Protein AF-A0A7I7UFE4-F1 (afdb_monomer_lite)

Structure (mmCIF, N/CA/C/O backbone):
data_AF-A0A7I7UFE4-F1
#
_entry.id   AF-A0A7I7UFE4-F1
#
loop_
_atom_site.group_PDB
_atom_site.id
_atom_site.type_symbol
_atom_site.label_atom_id
_atom_site.label_alt_id
_atom_site.label_comp_id
_atom_site.label_asym_id
_atom_site.label_entity_id
_atom_site.label_seq_id
_atom_site.pdbx_PDB_ins_code
_atom_site.Cartn_x
_atom_site.Cartn_y
_atom_site.Cartn_z
_atom_site.occupancy
_atom_site.B_iso_or_equiv
_atom_site.auth_seq_id
_atom_site.auth_comp_id
_atom_site.auth_asym_id
_atom_site.auth_atom_id
_atom_site.pdbx_PDB_model_num
ATOM 1 N N . MET A 1 1 ? 8.101 7.868 -18.899 1.00 52.66 1 MET A N 1
ATOM 2 C CA . MET A 1 1 ? 8.712 8.073 -17.571 1.00 52.66 1 MET A CA 1
ATOM 3 C C . MET A 1 1 ? 10.009 7.290 -17.608 1.00 52.66 1 MET A C 1
ATOM 5 O O . MET A 1 1 ? 9.925 6.091 -17.800 1.00 52.66 1 MET A O 1
ATOM 9 N N . SER A 1 2 ? 11.159 7.966 -17.619 1.00 66.00 2 SER A N 1
ATOM 10 C CA . SER A 1 2 ? 12.475 7.305 -17.679 1.00 66.00 2 SER A CA 1
ATOM 11 C C . SER A 1 2 ? 12.861 6.876 -16.268 1.00 66.00 2 SER A C 1
ATOM 13 O O . SER A 1 2 ? 12.754 7.700 -15.356 1.00 66.00 2 SER A O 1
ATOM 15 N N . VAL A 1 3 ? 13.262 5.616 -16.085 1.00 71.94 3 VAL A N 1
ATOM 16 C CA . VAL A 1 3 ? 13.676 5.078 -14.773 1.00 71.94 3 VAL A CA 1
ATOM 17 C C . VAL A 1 3 ? 15.172 5.260 -14.506 1.00 71.94 3 VAL A C 1
ATOM 19 O O . VAL A 1 3 ? 15.673 4.870 -13.454 1.00 71.94 3 VAL A O 1
ATOM 22 N N . PHE A 1 4 ? 15.891 5.874 -15.447 1.00 68.19 4 PHE A N 1
ATOM 23 C CA . PHE A 1 4 ? 17.331 6.058 -15.348 1.00 68.19 4 PHE A CA 1
ATOM 24 C C . PHE A 1 4 ? 17.704 7.232 -14.429 1.00 68.19 4 PHE A C 1
ATOM 26 O O . PHE A 1 4 ? 17.020 8.265 -14.432 1.00 68.19 4 PHE A O 1
ATOM 33 N N . PRO A 1 5 ? 18.795 7.098 -13.650 1.00 68.12 5 PRO A N 1
ATOM 34 C CA . PRO A 1 5 ? 19.319 8.184 -12.834 1.00 68.12 5 PRO A CA 1
ATOM 35 C C . PRO A 1 5 ? 19.617 9.425 -13.684 1.00 68.12 5 PRO A C 1
ATOM 37 O O . PRO A 1 5 ? 19.940 9.345 -14.866 1.00 68.12 5 PRO A O 1
ATOM 40 N N . LYS A 1 6 ? 19.498 10.601 -13.061 1.00 64.56 6 LYS A N 1
ATOM 41 C CA . LYS A 1 6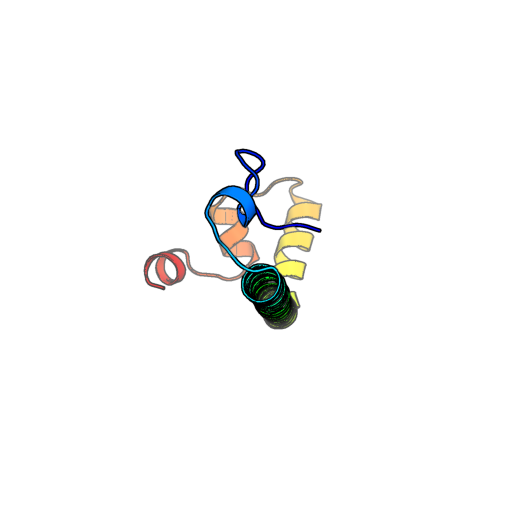 ? 19.738 11.905 -13.707 1.00 64.56 6 LYS A CA 1
ATOM 42 C C . LYS A 1 6 ? 21.225 12.157 -13.999 1.00 64.56 6 LYS A C 1
ATOM 44 O O . LYS A 1 6 ? 21.547 13.106 -14.710 1.00 64.56 6 LYS A O 1
ATOM 49 N N . GLU A 1 7 ? 22.115 11.357 -13.418 1.00 65.50 7 GLU A N 1
ATOM 50 C CA . GLU A 1 7 ? 23.562 11.507 -13.538 1.00 65.50 7 GLU A CA 1
ATOM 51 C C . GLU A 1 7 ? 24.086 10.731 -14.751 1.00 65.50 7 GLU A C 1
ATOM 53 O O . GLU A 1 7 ? 24.257 9.516 -14.706 1.00 65.50 7 GLU A O 1
ATOM 58 N N . GLY A 1 8 ? 24.353 11.470 -15.831 1.00 66.69 8 GLY A N 1
ATOM 59 C CA . GLY A 1 8 ? 24.944 10.955 -17.068 1.00 66.69 8 GLY A CA 1
ATOM 60 C C . GLY A 1 8 ? 23.944 10.260 -17.999 1.00 66.69 8 GLY A C 1
ATOM 61 O O . GLY A 1 8 ? 23.053 9.541 -17.563 1.00 66.69 8 GLY A O 1
ATOM 62 N N . ASP A 1 9 ? 24.089 10.475 -19.311 1.00 78.12 9 ASP A N 1
ATOM 63 C CA . ASP A 1 9 ? 23.320 9.730 -20.316 1.00 78.12 9 ASP A CA 1
ATOM 64 C C . ASP A 1 9 ? 23.926 8.319 -20.469 1.00 78.12 9 ASP A C 1
ATOM 66 O O . ASP A 1 9 ? 25.086 8.211 -20.878 1.00 78.12 9 ASP A O 1
ATOM 70 N N . PRO A 1 10 ? 23.184 7.228 -20.188 1.00 77.12 10 PRO A N 1
ATOM 71 C CA . PRO A 1 10 ? 23.679 5.856 -20.332 1.00 77.12 10 PRO A CA 1
ATOM 72 C C . PRO A 1 10 ? 24.191 5.534 -21.742 1.00 77.12 10 PRO A C 1
ATOM 74 O O . PRO A 1 10 ? 25.043 4.661 -21.918 1.00 77.12 10 PRO A O 1
ATOM 77 N N . ARG A 1 11 ? 23.716 6.266 -22.757 1.00 80.12 11 ARG A N 1
ATOM 78 C CA . ARG A 1 11 ? 24.208 6.152 -24.135 1.00 80.12 11 ARG A CA 1
ATOM 79 C C . ARG A 1 11 ? 25.677 6.535 -24.256 1.00 80.12 11 ARG A C 1
ATOM 81 O O . ARG A 1 11 ? 26.408 5.920 -25.026 1.00 80.12 11 ARG A O 1
ATOM 88 N N . MET A 1 12 ? 26.133 7.497 -23.453 1.00 80.69 12 MET A N 1
ATOM 89 C CA . MET A 1 12 ? 27.540 7.907 -23.394 1.00 80.69 12 MET A CA 1
ATOM 90 C C . MET A 1 12 ? 28.437 6.810 -22.805 1.00 80.69 12 MET A C 1
ATOM 92 O O . MET A 1 12 ? 29.633 6.792 -23.079 1.00 80.69 12 MET A O 1
ATOM 96 N N . ALA A 1 13 ? 27.862 5.872 -22.044 1.00 80.75 13 ALA A N 1
ATOM 97 C CA . ALA A 1 13 ? 28.536 4.675 -21.543 1.00 80.75 13 ALA A CA 1
ATOM 98 C C . ALA A 1 13 ? 28.441 3.472 -22.509 1.00 80.75 13 ALA A C 1
ATOM 100 O O . ALA A 1 13 ? 28.834 2.364 -22.152 1.00 80.75 13 ALA A O 1
ATOM 101 N N . GLY A 1 14 ? 27.926 3.668 -23.730 1.00 83.94 14 GLY A N 1
ATOM 102 C CA . GLY A 1 14 ? 27.824 2.625 -24.757 1.00 83.94 14 GLY A CA 1
ATOM 103 C C . GLY A 1 14 ? 26.591 1.723 -24.644 1.00 83.94 14 GLY A C 1
ATOM 104 O O . GLY A 1 14 ? 26.519 0.703 -25.33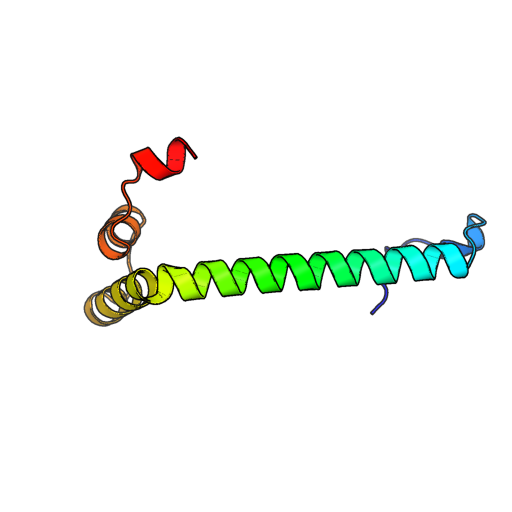1 1.00 83.94 14 GLY A O 1
ATOM 105 N N . VAL A 1 15 ? 25.609 2.070 -23.805 1.00 86.12 15 VAL A N 1
ATOM 106 C CA . VAL A 1 15 ? 24.357 1.307 -23.698 1.00 86.12 15 VAL A CA 1
ATOM 107 C C . VAL A 1 15 ? 23.460 1.610 -24.900 1.00 86.12 15 VAL A C 1
ATOM 109 O O . VAL A 1 15 ? 23.202 2.769 -25.221 1.00 86.12 15 VAL A O 1
ATOM 112 N N . SER A 1 16 ? 22.963 0.566 -25.567 1.00 89.69 16 SER A N 1
ATOM 113 C CA . SER A 1 16 ? 22.066 0.733 -26.718 1.00 89.69 16 SER A CA 1
ATOM 114 C C . SER A 1 16 ? 20.654 1.165 -26.304 1.00 89.69 16 SER A C 1
ATOM 116 O O . SER A 1 16 ? 20.160 0.753 -25.253 1.00 89.69 16 SER A O 1
ATOM 118 N N . ASP A 1 17 ? 19.949 1.882 -27.185 1.00 87.44 17 ASP A N 1
ATOM 119 C CA . ASP A 1 17 ? 18.537 2.241 -26.978 1.00 87.44 17 ASP A CA 1
ATOM 120 C C . ASP A 1 17 ? 17.640 1.017 -26.756 1.00 87.44 17 ASP A C 1
ATOM 122 O O . ASP A 1 17 ? 16.703 1.071 -25.964 1.00 87.44 17 ASP A O 1
ATOM 126 N N . SER A 1 18 ? 17.948 -0.109 -27.410 1.00 90.69 18 SER A N 1
ATOM 127 C CA . SER A 1 18 ? 17.197 -1.357 -27.231 1.00 90.69 18 SER A CA 1
ATOM 128 C C . SER A 1 18 ? 17.310 -1.912 -25.807 1.00 90.69 18 SER A C 1
ATOM 130 O O . SER A 1 18 ? 16.314 -2.358 -25.241 1.00 90.69 18 SER A O 1
ATOM 132 N N . MET A 1 19 ? 18.498 -1.822 -25.197 1.00 89.38 19 MET A N 1
ATOM 133 C CA . MET A 1 19 ? 18.717 -2.240 -23.810 1.00 89.38 19 MET A CA 1
ATOM 134 C C . MET A 1 19 ? 18.021 -1.290 -22.836 1.00 89.38 19 MET A C 1
ATOM 136 O O . MET A 1 19 ? 17.383 -1.752 -21.894 1.00 89.38 19 MET A O 1
ATOM 140 N N . LEU A 1 20 ? 18.091 0.023 -23.082 1.00 89.88 20 LEU A N 1
ATOM 141 C CA . LEU A 1 20 ? 17.387 1.010 -22.258 1.00 89.88 20 LEU A CA 1
ATOM 142 C C . LEU A 1 20 ? 15.870 0.793 -22.312 1.00 89.88 20 LEU A C 1
ATOM 144 O O . LEU A 1 20 ? 15.212 0.754 -21.276 1.00 89.88 20 LEU A O 1
ATOM 148 N N . GLY A 1 21 ? 15.332 0.560 -23.510 1.00 90.44 21 GLY A N 1
ATOM 149 C CA . GLY A 1 21 ? 13.921 0.245 -23.702 1.00 90.44 21 GLY A CA 1
ATOM 150 C C . GLY A 1 21 ? 13.493 -1.058 -23.025 1.00 90.44 21 GLY A C 1
ATOM 151 O O . GLY A 1 21 ? 12.369 -1.132 -22.531 1.00 90.44 21 GLY A O 1
ATOM 152 N N . ALA A 1 22 ? 14.359 -2.074 -22.978 1.00 93.38 22 ALA A N 1
ATOM 153 C CA . ALA A 1 22 ? 14.082 -3.324 -22.269 1.00 93.38 22 ALA A CA 1
ATOM 154 C C . ALA A 1 22 ? 14.023 -3.121 -20.746 1.00 93.38 22 ALA A C 1
ATOM 156 O O . ALA A 1 22 ? 13.110 -3.627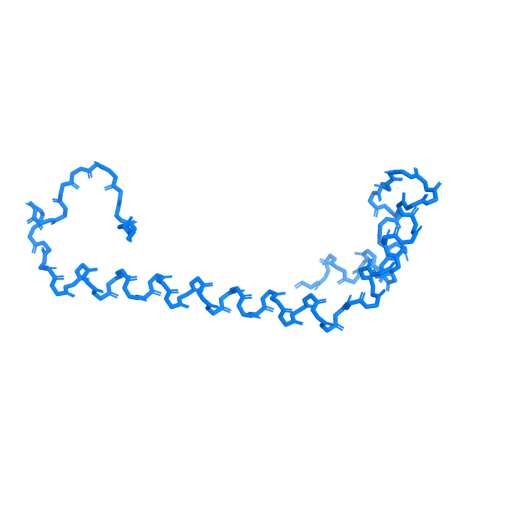 -20.098 1.00 93.38 22 ALA A O 1
ATOM 157 N N . VAL A 1 23 ? 14.947 -2.336 -20.181 1.00 91.50 23 VAL A N 1
ATOM 158 C CA . VAL A 1 23 ? 14.947 -2.003 -18.746 1.00 91.50 23 VAL A CA 1
ATOM 159 C C . VAL A 1 23 ? 13.710 -1.189 -18.366 1.00 91.50 23 VAL A C 1
ATOM 161 O O . VAL A 1 23 ? 13.038 -1.534 -17.398 1.00 91.50 23 VAL A O 1
ATOM 164 N N . ASP A 1 24 ? 13.361 -0.155 -19.137 1.00 91.62 24 ASP A N 1
ATOM 165 C CA . ASP A 1 24 ? 12.156 0.648 -18.882 1.00 91.62 24 ASP A CA 1
ATOM 166 C C . ASP A 1 24 ? 10.882 -0.218 -18.883 1.00 91.62 24 ASP A C 1
ATOM 168 O O . ASP A 1 24 ? 10.005 -0.049 -18.030 1.00 91.62 24 ASP A O 1
ATOM 172 N N . GLN A 1 25 ? 10.777 -1.165 -19.823 1.00 94.56 25 GLN A N 1
ATOM 173 C CA . GLN A 1 25 ? 9.655 -2.107 -19.889 1.00 94.56 25 GLN A CA 1
ATOM 174 C C . GLN A 1 25 ? 9.599 -3.021 -18.666 1.00 94.56 25 GLN A C 1
ATOM 176 O O . GLN A 1 25 ? 8.524 -3.221 -18.103 1.00 94.56 25 GLN A O 1
ATOM 181 N N . GLU A 1 26 ? 10.743 -3.545 -18.237 1.00 96.00 26 GLU A N 1
ATOM 182 C CA . GLU A 1 26 ? 10.812 -4.464 -17.107 1.00 96.00 26 GLU A CA 1
ATOM 183 C C . GLU A 1 26 ? 10.485 -3.776 -15.781 1.00 96.00 26 GLU A C 1
ATOM 185 O O . GLU A 1 26 ? 9.726 -4.311 -14.977 1.00 96.00 26 GLU A O 1
ATOM 190 N N . VAL A 1 27 ? 10.978 -2.552 -15.572 1.00 95.62 27 VAL A N 1
ATOM 191 C CA . VAL A 1 27 ? 10.631 -1.778 -14.374 1.00 95.62 27 VAL A CA 1
ATOM 192 C C . VAL A 1 27 ? 9.141 -1.463 -14.348 1.00 95.62 27 VAL A C 1
ATOM 194 O O . VAL A 1 27 ? 8.508 -1.575 -13.299 1.00 95.62 27 VAL A O 1
ATOM 197 N N . ARG A 1 28 ? 8.551 -1.112 -15.497 1.00 94.62 28 ARG A N 1
ATOM 198 C CA . ARG A 1 28 ? 7.105 -0.898 -15.577 1.00 94.62 28 ARG A CA 1
ATOM 199 C C . ARG A 1 28 ? 6.330 -2.166 -15.226 1.00 94.62 28 ARG A C 1
ATOM 201 O O . ARG A 1 28 ? 5.409 -2.088 -14.421 1.00 94.62 28 ARG A O 1
ATOM 208 N N . ARG A 1 29 ? 6.722 -3.310 -15.791 1.00 97.31 29 ARG A N 1
ATOM 209 C CA . ARG A 1 29 ? 6.104 -4.608 -15.499 1.00 97.31 29 ARG A CA 1
ATOM 210 C C . ARG A 1 29 ? 6.174 -4.935 -14.010 1.00 97.31 29 ARG A C 1
ATOM 212 O O . ARG A 1 29 ? 5.152 -5.259 -13.426 1.00 97.31 29 ARG A O 1
ATOM 219 N N . LEU A 1 30 ? 7.339 -4.760 -13.385 1.00 97.69 30 LEU A N 1
ATOM 220 C CA . LEU A 1 30 ? 7.520 -4.999 -11.953 1.00 97.69 30 LEU A CA 1
ATOM 221 C C . LEU A 1 30 ? 6.599 -4.118 -11.097 1.00 97.69 30 LEU A C 1
ATOM 223 O O . LEU A 1 30 ? 5.981 -4.604 -10.155 1.00 97.69 30 LEU A O 1
ATOM 227 N N . ILE A 1 31 ? 6.489 -2.827 -11.425 1.00 97.31 31 ILE A N 1
ATOM 228 C CA . ILE A 1 31 ? 5.597 -1.905 -10.710 1.00 97.31 31 ILE A CA 1
ATOM 229 C C . ILE A 1 31 ? 4.137 -2.336 -10.868 1.00 97.31 31 ILE A C 1
ATOM 231 O O . ILE A 1 31 ? 3.402 -2.353 -9.879 1.00 97.31 31 ILE A O 1
ATOM 235 N N . ASP A 1 32 ? 3.721 -2.676 -12.089 1.00 97.81 32 ASP A N 1
ATOM 236 C CA . ASP A 1 32 ? 2.353 -3.107 -12.376 1.00 97.81 32 ASP A CA 1
ATOM 237 C C . ASP A 1 32 ? 2.021 -4.415 -11.628 1.00 97.81 32 ASP A C 1
ATOM 239 O O . ASP A 1 32 ? 0.951 -4.513 -11.019 1.00 97.81 32 ASP A O 1
ATOM 243 N N . ASP A 1 33 ? 2.957 -5.368 -11.586 1.00 98.44 33 ASP A N 1
ATOM 244 C CA . ASP A 1 33 ? 2.825 -6.642 -10.870 1.00 98.44 33 ASP A CA 1
ATOM 245 C C . ASP A 1 33 ? 2.709 -6.419 -9.350 1.00 98.44 33 ASP A C 1
ATOM 247 O O . ASP A 1 33 ? 1.741 -6.866 -8.729 1.00 98.44 33 ASP A O 1
ATOM 251 N N . CYS A 1 34 ? 3.620 -5.647 -8.745 1.00 98.31 34 CYS A N 1
ATOM 252 C CA . CYS A 1 3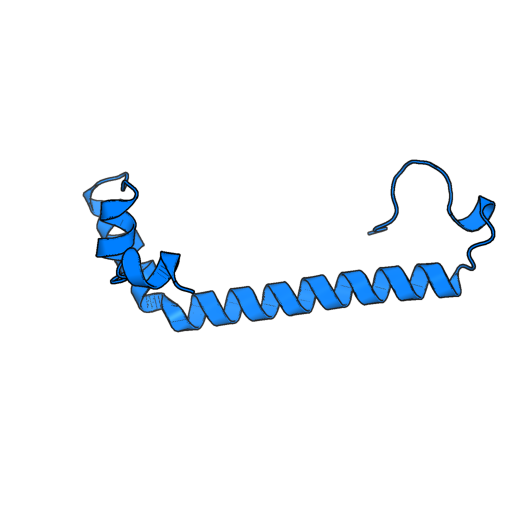4 ? 3.558 -5.321 -7.316 1.00 98.31 34 CYS A CA 1
ATOM 253 C C . CYS A 1 34 ? 2.281 -4.550 -6.952 1.00 98.31 34 CYS A C 1
ATOM 255 O O . CYS A 1 34 ? 1.706 -4.749 -5.881 1.00 98.31 34 CYS A O 1
ATOM 257 N N . TYR A 1 35 ? 1.814 -3.657 -7.828 1.00 98.12 35 TYR A N 1
ATOM 258 C CA . TYR A 1 35 ? 0.574 -2.920 -7.606 1.00 98.12 35 TYR A CA 1
ATOM 259 C C . TYR A 1 35 ? -0.653 -3.836 -7.672 1.00 98.12 35 TYR A C 1
ATOM 261 O O . TYR A 1 35 ? -1.577 -3.693 -6.864 1.00 98.12 35 TYR A O 1
ATOM 269 N N . ALA A 1 36 ? -0.677 -4.779 -8.616 1.00 98.44 36 ALA A N 1
ATOM 270 C CA . ALA A 1 36 ? -1.730 -5.780 -8.709 1.00 98.44 36 ALA A CA 1
ATOM 271 C C . ALA A 1 36 ? -1.774 -6.655 -7.448 1.00 98.44 36 ALA A C 1
ATOM 273 O O . ALA A 1 36 ? -2.844 -6.786 -6.850 1.00 98.44 36 ALA A O 1
ATOM 274 N N . GLU A 1 37 ? -0.619 -7.152 -7.001 1.00 98.44 37 GLU A N 1
ATOM 275 C CA . GLU A 1 37 ? -0.483 -7.951 -5.781 1.00 98.44 37 GLU A CA 1
ATOM 276 C C . GLU A 1 37 ? -0.943 -7.174 -4.541 1.00 98.44 37 GLU A C 1
ATOM 278 O O . GLU A 1 37 ? -1.785 -7.650 -3.779 1.00 98.44 37 GLU A O 1
ATOM 283 N N . ALA A 1 38 ? -0.483 -5.931 -4.370 1.00 98.19 38 ALA A N 1
ATOM 284 C CA . ALA A 1 38 ? -0.902 -5.085 -3.256 1.00 98.19 38 ALA A CA 1
ATOM 285 C C . ALA A 1 38 ? -2.423 -4.858 -3.252 1.00 98.19 38 ALA A C 1
ATOM 287 O O . ALA A 1 38 ? -3.068 -4.910 -2.203 1.00 98.19 38 ALA A O 1
ATOM 288 N N . ARG A 1 39 ? -3.035 -4.634 -4.422 1.00 98.38 39 ARG A N 1
ATOM 289 C CA . ARG A 1 39 ? -4.493 -4.475 -4.529 1.00 98.38 39 ARG A CA 1
ATOM 290 C C . ARG A 1 39 ? -5.249 -5.749 -4.207 1.00 98.38 39 ARG A C 1
ATOM 292 O O . ARG A 1 39 ? -6.313 -5.664 -3.596 1.00 98.38 39 ARG A O 1
ATOM 299 N N . GLU A 1 40 ? -4.753 -6.895 -4.647 1.00 98.44 40 GLU A N 1
ATOM 300 C CA . GLU A 1 40 ? -5.338 -8.186 -4.309 1.00 98.44 40 GLU A CA 1
ATOM 301 C C . GLU A 1 40 ? -5.257 -8.433 -2.801 1.00 98.44 40 GLU A C 1
ATOM 303 O O . GLU A 1 40 ? -6.281 -8.712 -2.179 1.00 98.44 40 GLU A O 1
ATOM 308 N N . LEU A 1 41 ? -4.097 -8.194 -2.187 1.00 97.50 41 LEU A N 1
ATOM 309 C CA . LEU A 1 41 ? -3.904 -8.317 -0.745 1.00 97.50 41 LEU A CA 1
ATOM 310 C C . LEU A 1 41 ? -4.872 -7.422 0.046 1.00 97.50 41 LEU A C 1
ATOM 312 O O . LEU A 1 41 ? -5.521 -7.890 0.984 1.00 97.50 41 LEU A O 1
ATOM 316 N N . LEU A 1 42 ? -5.018 -6.155 -0.354 1.00 97.12 42 LEU A N 1
ATOM 317 C CA . LEU A 1 42 ? -5.947 -5.212 0.279 1.00 97.12 42 LEU A CA 1
ATOM 318 C C . LEU A 1 42 ? -7.414 -5.622 0.097 1.00 97.12 42 LEU A C 1
ATOM 320 O O . LEU A 1 42 ? -8.216 -5.446 1.011 1.00 97.12 42 LEU A O 1
ATOM 324 N N . ARG A 1 43 ? -7.787 -6.165 -1.068 1.00 97.81 43 ARG A N 1
ATOM 325 C CA . ARG A 1 43 ? -9.151 -6.659 -1.326 1.00 97.81 43 ARG A CA 1
ATOM 326 C C . ARG A 1 43 ? -9.467 -7.902 -0.507 1.00 97.81 43 ARG A C 1
ATOM 328 O O . ARG A 1 43 ? -10.547 -7.979 0.067 1.00 97.81 43 ARG A O 1
ATOM 335 N N . ASN A 1 44 ? -8.525 -8.836 -0.431 1.00 97.88 44 ASN A N 1
ATOM 336 C CA . ASN A 1 44 ? -8.678 -10.083 0.313 1.00 97.88 44 ASN A CA 1
ATOM 337 C C . ASN A 1 44 ? -8.777 -9.852 1.828 1.00 97.88 44 ASN A C 1
ATOM 339 O O . ASN A 1 44 ? -9.333 -10.689 2.526 1.00 97.88 44 ASN A O 1
ATOM 343 N N . ASN A 1 45 ? -8.275 -8.716 2.325 1.00 96.94 45 ASN A N 1
ATOM 344 C CA . ASN A 1 45 ? -8.339 -8.313 3.733 1.00 96.94 45 ASN A CA 1
ATOM 345 C C . ASN A 1 45 ? -9.239 -7.085 3.948 1.00 96.94 45 ASN A C 1
ATOM 347 O O . ASN A 1 45 ? -9.017 -6.292 4.868 1.00 96.94 45 ASN A O 1
ATOM 351 N N . ARG A 1 46 ? -10.223 -6.870 3.065 1.00 97.81 46 ARG A N 1
ATOM 352 C CA . ARG A 1 46 ? -11.065 -5.669 3.102 1.00 97.81 46 ARG A CA 1
ATOM 353 C C . ARG A 1 46 ? -11.855 -5.547 4.405 1.00 97.81 46 ARG A C 1
ATOM 355 O O . ARG A 1 46 ? -11.975 -4.447 4.928 1.00 97.81 46 ARG A O 1
ATOM 362 N N . ASP A 1 47 ? -12.328 -6.665 4.934 1.00 97.31 47 ASP A N 1
ATOM 363 C CA . ASP A 1 47 ? -12.993 -6.780 6.232 1.00 97.31 47 ASP A CA 1
ATOM 364 C C . ASP A 1 47 ? -12.117 -6.265 7.386 1.00 97.31 47 ASP A C 1
ATOM 366 O O . ASP A 1 47 ? -12.577 -5.490 8.225 1.00 97.31 47 ASP A O 1
ATOM 370 N N . ARG A 1 48 ? -10.826 -6.618 7.388 1.00 96.50 48 ARG A N 1
ATOM 371 C CA . ARG A 1 48 ? -9.859 -6.133 8.385 1.00 96.50 48 ARG A CA 1
ATOM 372 C C . ARG A 1 48 ? -9.633 -4.628 8.263 1.00 96.50 48 ARG A C 1
ATOM 374 O O . ARG A 1 48 ? -9.546 -3.940 9.277 1.00 96.50 48 ARG A O 1
ATOM 381 N N . LEU A 1 49 ? -9.561 -4.110 7.034 1.00 97.25 49 LEU A N 1
ATOM 382 C CA . LEU A 1 49 ? -9.453 -2.668 6.784 1.00 97.25 49 LEU A CA 1
ATOM 383 C C . LEU A 1 49 ? -10.707 -1.921 7.252 1.00 97.25 49 LEU A C 1
ATOM 385 O O . LEU A 1 49 ? -10.585 -0.874 7.881 1.00 97.25 49 LEU A O 1
ATOM 389 N N . ASP A 1 50 ? -11.897 -2.456 6.975 1.00 98.12 50 ASP A N 1
ATOM 390 C CA . ASP A 1 50 ? -13.165 -1.854 7.398 1.00 98.12 50 ASP A CA 1
ATOM 391 C C . ASP A 1 50 ? -13.287 -1.828 8.933 1.00 98.12 50 ASP A C 1
ATOM 393 O O . ASP A 1 50 ? -13.755 -0.837 9.491 1.00 98.12 50 ASP A O 1
ATOM 397 N N . SER A 1 51 ? -12.778 -2.854 9.621 1.00 97.88 51 SER A N 1
ATOM 398 C CA . SER A 1 51 ? -12.678 -2.887 11.087 1.00 97.88 51 SER A CA 1
ATOM 399 C C . SER A 1 51 ? -11.752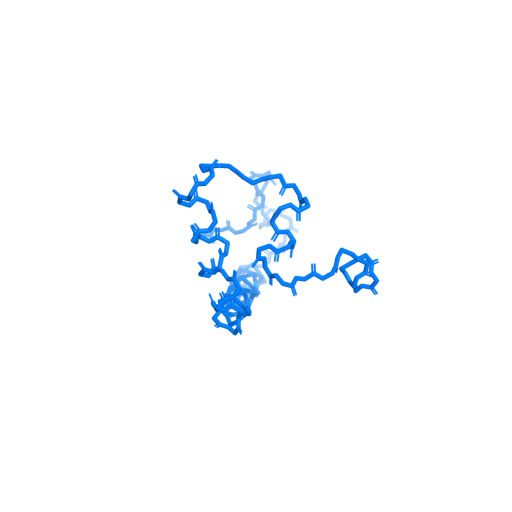 -1.792 11.636 1.00 97.88 51 SER A C 1
ATOM 401 O O . SER A 1 51 ? -12.146 -1.033 12.520 1.00 97.88 51 SER A O 1
ATOM 403 N N . ILE A 1 52 ? -10.554 -1.622 11.057 1.00 97.50 52 ILE A N 1
ATOM 404 C CA . ILE A 1 52 ? -9.643 -0.522 11.427 1.00 97.50 52 ILE A CA 1
ATOM 405 C C . ILE A 1 52 ? -10.314 0.843 11.222 1.00 97.50 52 ILE A C 1
ATOM 407 O O . ILE A 1 52 ? -10.191 1.727 12.068 1.00 97.50 52 ILE A O 1
ATOM 411 N N . VAL A 1 53 ? -11.025 1.031 10.106 1.00 97.75 53 VAL A N 1
ATOM 412 C CA . VAL A 1 53 ? -11.739 2.285 9.818 1.00 97.75 53 VAL A CA 1
ATOM 413 C C . VAL A 1 53 ? -12.843 2.539 10.843 1.00 97.75 53 VAL A C 1
ATOM 415 O O . VAL A 1 53 ? -12.970 3.669 11.308 1.00 97.75 53 VAL A O 1
ATOM 418 N N . ALA A 1 54 ? -13.619 1.519 11.218 1.00 98.00 54 ALA A N 1
ATOM 419 C CA . ALA A 1 54 ? -14.655 1.652 12.238 1.00 98.00 54 ALA A CA 1
ATOM 420 C C . ALA A 1 54 ? -14.071 2.123 13.580 1.00 98.00 54 ALA A C 1
ATOM 422 O O . ALA A 1 54 ? -14.593 3.064 14.175 1.00 98.00 54 ALA A O 1
ATOM 423 N N . GLU A 1 55 ? -12.950 1.542 14.006 1.00 97.81 55 GLU A N 1
ATOM 424 C CA . GLU A 1 55 ? -12.258 1.935 15.238 1.00 97.81 55 GLU A CA 1
ATOM 425 C C . GLU A 1 55 ? -11.654 3.347 15.148 1.00 97.81 55 GLU A C 1
ATOM 427 O O . GLU A 1 55 ? -11.782 4.139 16.082 1.00 97.81 55 GLU A O 1
ATOM 432 N N . LEU A 1 56 ? -11.070 3.725 14.003 1.00 98.00 56 LEU A N 1
ATOM 433 C CA . LEU A 1 56 ? -10.576 5.090 13.775 1.00 98.00 56 LEU A CA 1
ATOM 434 C C . LEU A 1 56 ? -11.694 6.135 13.819 1.00 98.00 56 LEU A C 1
ATOM 436 O O . LEU A 1 56 ? -11.459 7.251 14.270 1.00 98.00 56 LEU A O 1
ATOM 440 N N . LEU A 1 57 ? -12.907 5.799 13.376 1.00 97.88 57 LEU A N 1
ATOM 441 C CA . LEU A 1 57 ? -14.049 6.711 13.468 1.00 97.88 57 LEU A CA 1
ATOM 442 C C . LEU A 1 57 ? -14.505 6.943 14.916 1.00 97.88 57 LEU A C 1
ATOM 444 O O . LEU A 1 57 ? -15.074 7.994 15.201 1.00 97.88 57 LEU A O 1
ATOM 448 N N . VAL A 1 58 ? -14.264 5.990 15.821 1.00 97.19 58 VAL A N 1
ATOM 449 C CA . VAL A 1 58 ? -14.603 6.107 17.250 1.00 97.19 58 VAL A CA 1
ATOM 450 C C . VAL A 1 58 ? -13.492 6.805 18.037 1.00 97.19 58 VAL A C 1
ATOM 452 O O . VAL A 1 58 ? -13.779 7.624 18.909 1.00 97.19 58 VAL A O 1
ATOM 455 N N . HIS A 1 59 ? -12.231 6.481 17.741 1.00 95.88 59 HIS A N 1
ATOM 456 C CA . HIS A 1 59 ? -11.074 6.862 18.557 1.00 95.88 59 HIS A CA 1
ATOM 457 C C . HIS A 1 59 ? -10.176 7.945 17.937 1.00 95.88 59 HIS A C 1
ATOM 459 O O . HIS A 1 59 ? -9.245 8.399 18.599 1.00 95.88 59 HIS A O 1
ATOM 465 N N . GLU A 1 60 ? -10.438 8.358 16.690 1.00 95.88 60 GLU A N 1
ATOM 466 C CA . GLU A 1 60 ? -9.676 9.309 15.849 1.00 95.88 60 GLU A CA 1
ATOM 467 C C . GLU A 1 60 ? -8.240 8.877 15.503 1.00 95.88 60 GLU A C 1
ATOM 469 O O . GLU A 1 60 ? -7.742 9.150 14.410 1.00 95.88 60 GLU A O 1
ATOM 474 N N . THR A 1 61 ? -7.570 8.175 16.412 1.00 96.50 61 THR A N 1
ATOM 475 C CA . THR A 1 61 ? -6.220 7.638 16.268 1.00 96.50 61 THR A CA 1
ATOM 476 C C . THR A 1 61 ? -6.141 6.269 16.935 1.00 96.50 61 THR A C 1
ATOM 478 O O . THR A 1 61 ? -6.819 6.009 17.927 1.00 96.50 61 THR A O 1
ATOM 481 N N . LEU A 1 62 ? -5.303 5.388 16.392 1.00 97.00 62 LEU A N 1
ATOM 482 C CA . LEU A 1 62 ? -5.021 4.072 16.958 1.00 97.00 62 LEU A CA 1
ATOM 483 C C . LEU A 1 62 ? -3.507 3.930 17.117 1.00 97.00 62 LEU A C 1
ATOM 485 O O . LEU A 1 62 ? -2.752 4.266 16.202 1.00 97.00 62 LEU A O 1
ATOM 489 N N . ASP A 1 63 ? -3.066 3.432 18.268 1.00 95.62 63 ASP A N 1
ATOM 490 C CA . ASP A 1 63 ? -1.680 3.010 18.455 1.00 95.62 63 ASP A CA 1
ATOM 491 C C . ASP A 1 63 ? -1.418 1.632 17.815 1.00 95.62 63 ASP A C 1
ATOM 493 O O . ASP A 1 63 ? -2.313 0.999 17.249 1.00 95.62 63 ASP A O 1
ATOM 497 N N . GLU A 1 64 ? -0.172 1.159 17.892 1.00 93.50 64 GLU A N 1
ATOM 498 C CA . GLU A 1 64 ? 0.241 -0.125 17.314 1.00 93.50 64 GLU A CA 1
ATOM 499 C C . GLU A 1 64 ? -0.625 -1.296 17.813 1.00 93.50 64 GLU A C 1
ATOM 501 O O . GLU A 1 64 ? -1.101 -2.102 17.012 1.00 93.50 64 GLU A O 1
ATOM 506 N N . ASN A 1 65 ? -0.866 -1.386 19.125 1.00 93.50 65 ASN A N 1
ATOM 507 C CA . ASN A 1 65 ? -1.614 -2.500 19.707 1.00 93.5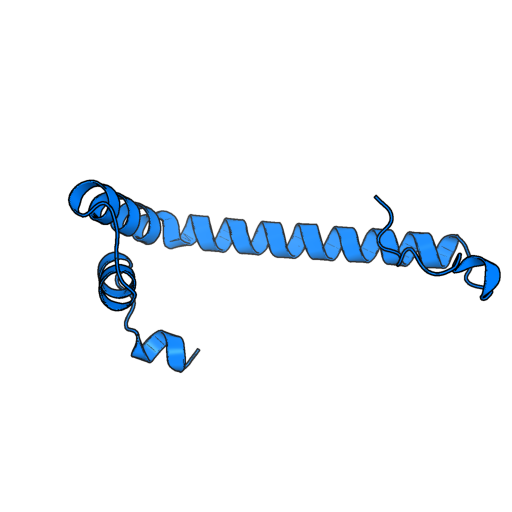0 65 ASN A CA 1
ATOM 508 C C . ASN A 1 65 ? -3.089 -2.440 19.301 1.00 93.50 65 ASN A C 1
ATOM 510 O O . ASN A 1 65 ? -3.673 -3.471 18.959 1.00 93.50 65 ASN A O 1
ATOM 514 N N . ALA A 1 66 ? -3.670 -1.240 19.306 1.00 94.44 66 ALA A N 1
ATOM 515 C CA . ALA A 1 66 ? -5.046 -1.005 18.899 1.00 94.44 66 ALA A CA 1
ATOM 516 C C . ALA A 1 66 ? -5.267 -1.338 17.415 1.00 94.44 66 ALA A C 1
ATOM 518 O O . ALA A 1 66 ? -6.252 -1.995 17.087 1.00 94.44 66 ALA A O 1
ATOM 519 N N . VAL A 1 67 ? -4.331 -0.986 16.522 1.00 95.12 67 VAL A N 1
ATOM 520 C CA . VAL A 1 67 ? -4.401 -1.360 15.096 1.00 95.12 67 VAL A CA 1
ATOM 521 C C . VAL A 1 67 ? -4.366 -2.874 14.906 1.00 95.12 67 VAL A C 1
ATOM 523 O O . VAL A 1 67 ? -5.187 -3.405 14.160 1.00 95.12 67 VAL A O 1
ATOM 526 N N . TYR A 1 68 ? -3.451 -3.589 15.569 1.00 94.81 68 TYR A N 1
ATOM 527 C CA . TYR A 1 68 ? -3.377 -5.050 15.445 1.00 94.81 68 TYR A CA 1
ATOM 528 C C . TYR A 1 68 ? -4.642 -5.736 15.971 1.00 94.81 68 TYR A C 1
ATOM 530 O O . TYR A 1 68 ? -5.150 -6.663 15.332 1.00 94.81 68 TYR A O 1
ATOM 538 N N . ALA A 1 69 ? -5.183 -5.253 17.093 1.00 94.25 69 ALA A N 1
ATOM 539 C CA . ALA A 1 69 ? -6.445 -5.734 17.641 1.00 94.25 69 ALA A CA 1
ATOM 540 C C . ALA A 1 69 ? -7.619 -5.469 16.683 1.00 94.25 69 ALA A C 1
ATOM 542 O O . ALA A 1 69 ? -8.349 -6.404 16.358 1.00 94.25 69 ALA A O 1
ATOM 543 N N . ALA A 1 70 ? -7.751 -4.242 16.167 1.00 95.44 70 ALA A N 1
ATOM 544 C CA . ALA A 1 70 ? -8.792 -3.858 15.213 1.00 95.44 70 ALA A CA 1
ATOM 545 C C . ALA A 1 70 ? -8.708 -4.669 13.911 1.00 95.44 70 ALA A C 1
ATOM 547 O O . ALA A 1 70 ? -9.722 -5.112 13.378 1.00 95.44 70 ALA A O 1
ATOM 548 N N . ALA A 1 71 ? -7.495 -4.934 13.423 1.00 94.88 71 ALA A N 1
ATOM 549 C CA . ALA A 1 71 ? -7.260 -5.776 12.256 1.00 94.88 71 ALA A CA 1
ATOM 550 C C . ALA A 1 71 ? -7.507 -7.272 12.520 1.00 94.88 71 ALA A C 1
ATOM 552 O O . ALA A 1 71 ? -7.500 -8.058 11.571 1.00 94.88 71 ALA A O 1
ATOM 553 N N . GLY A 1 72 ? -7.657 -7.696 13.781 1.00 94.00 72 GLY A N 1
ATOM 554 C CA . GLY A 1 72 ? -7.768 -9.103 14.171 1.00 94.00 72 GLY A CA 1
ATOM 555 C C . GLY A 1 72 ? -6.495 -9.909 13.891 1.00 94.00 72 GLY A C 1
ATOM 556 O O . GLY A 1 72 ? -6.578 -11.076 13.494 1.00 94.00 72 GLY A O 1
ATOM 557 N N . ILE A 1 73 ? -5.320 -9.284 14.003 1.00 90.88 73 ILE A N 1
ATOM 558 C CA . ILE A 1 73 ? -4.016 -9.898 13.726 1.00 90.88 73 ILE A CA 1
ATOM 559 C C . ILE A 1 73 ? -3.223 -9.990 15.031 1.00 90.88 73 ILE A C 1
ATOM 561 O O . ILE A 1 73 ? -3.034 -8.999 15.731 1.00 90.88 73 ILE A O 1
ATOM 565 N N . SER A 1 74 ? -2.709 -11.180 15.353 1.00 84.94 74 SER A N 1
ATOM 566 C CA . SER A 1 74 ? -1.786 -11.331 16.483 1.00 84.94 74 SER A CA 1
ATOM 567 C C . SER A 1 74 ? -0.418 -10.749 16.135 1.00 84.94 74 SER A C 1
ATOM 569 O O . SER A 1 74 ? 0.200 -11.155 15.149 1.00 84.94 74 SER A O 1
ATOM 571 N N . ARG A 1 75 ? 0.101 -9.863 16.992 1.00 76.31 75 ARG A N 1
ATOM 572 C CA . ARG A 1 75 ? 1.444 -9.277 16.851 1.00 76.31 75 ARG A CA 1
ATOM 573 C C . ARG A 1 75 ? 2.539 -10.343 16.752 1.00 76.31 75 ARG A C 1
ATOM 575 O O . ARG A 1 75 ? 3.484 -10.192 15.986 1.00 76.31 75 ARG A O 1
ATOM 582 N N . GLU A 1 76 ? 2.396 -11.459 17.466 1.00 72.12 76 GLU A N 1
ATOM 583 C CA . GLU A 1 76 ? 3.377 -12.547 17.398 1.00 72.12 76 GLU A CA 1
ATOM 584 C C . GLU A 1 76 ? 3.335 -13.334 16.080 1.00 72.12 76 GLU A C 1
ATOM 586 O O . GLU A 1 76 ? 4.300 -14.015 15.738 1.00 72.12 76 GLU A O 1
ATOM 591 N N . ALA A 1 77 ? 2.214 -13.300 15.354 1.00 61.91 77 ALA A N 1
ATOM 592 C CA . ALA A 1 77 ? 2.114 -13.927 14.039 1.00 61.91 77 ALA A CA 1
ATOM 593 C C . ALA A 1 77 ? 2.852 -13.100 12.974 1.00 61.91 77 ALA A C 1
ATOM 595 O O . ALA A 1 77 ? 3.454 -13.677 12.078 1.00 61.91 77 ALA A O 1
ATOM 596 N N . VAL A 1 78 ? 2.870 -11.770 13.117 1.00 60.62 78 VAL A N 1
ATOM 597 C CA . VAL A 1 78 ? 3.530 -10.842 12.179 1.00 60.62 78 VAL A CA 1
ATOM 598 C C . VAL A 1 78 ? 5.049 -10.842 12.340 1.00 60.62 78 VAL A C 1
ATOM 600 O O . VAL A 1 78 ? 5.759 -10.772 11.352 1.00 60.62 78 VAL A O 1
ATOM 603 N N . VAL A 1 79 ? 5.568 -10.984 13.564 1.00 61.56 79 VAL A N 1
ATOM 604 C CA . VAL A 1 79 ? 7.025 -11.052 13.816 1.00 61.56 79 VAL A CA 1
ATOM 605 C C . VAL A 1 79 ? 7.660 -12.346 13.272 1.00 61.56 79 VAL A C 1
ATOM 607 O O . VAL A 1 79 ? 8.878 -12.430 13.139 1.00 61.56 79 VAL A O 1
ATOM 610 N N . ARG A 1 80 ? 6.848 -13.373 12.989 1.00 53.56 80 ARG A N 1
ATOM 611 C CA . ARG A 1 80 ? 7.298 -14.701 12.540 1.00 53.56 80 ARG A CA 1
ATOM 612 C C . ARG A 1 80 ? 7.098 -14.960 11.040 1.00 53.56 80 ARG A C 1
ATOM 614 O O . ARG A 1 80 ? 7.539 -16.013 10.581 1.00 53.56 80 ARG A O 1
ATOM 621 N N . ALA A 1 81 ? 6.420 -14.061 10.328 1.00 53.03 81 ALA A N 1
ATOM 622 C CA . ALA A 1 81 ? 6.210 -14.112 8.880 1.00 53.03 81 ALA A CA 1
ATOM 623 C C . ALA A 1 81 ? 7.308 -13.322 8.157 1.00 53.03 81 ALA A C 1
ATOM 625 O O . ALA A 1 81 ? 7.716 -13.777 7.067 1.00 53.03 81 ALA A O 1
#

InterPro domains:
  IPR000642 Peptidase M41 [PF01434] (14-67)
  IPR037219 Peptidase M41-like [G3DSA:1.20.58.760] (2-78)
  IPR037219 Peptidase M41-like [SSF140990] (12-69)

Sequence (81 aa):
MSVFPKEGDPRMAGVSDSMLGAVDQEVRRLIDDCYAEARELLRNNRDRLDSIVAELLVHETLDENAVYAAAGISREAVVRA

pLDDT: mean 88.45, std 12.91, range [52.66, 98.44]

Foldseek 3Di:
DQPDDPPDDVVVVVDDPVNSVVVVVVVVVVVVVVVVVVVVVCVVQVVLVVQLVVVCVVVVDDDPVRSCVSSVHDPVVVVVD

Secondary structure (DSSP, 8-state):
---S-SSS-GGGGT--HHHHHHHHHHHHHHHHHHHHHHHHHHHHTHHHHHHHHHHHHHHS---HHHHHHHTT--HHHHTT-

Radius of gyration: 20.96 Å; chains: 1; bounding box: 43×27×47 Å

Organism: Mycolicibacterium pulveris (NCBI:txid36813)